Protein AF-A0AA35ZGS0-F1 (afdb_monomer)

InterPro domains:
  IPR011989 Armadillo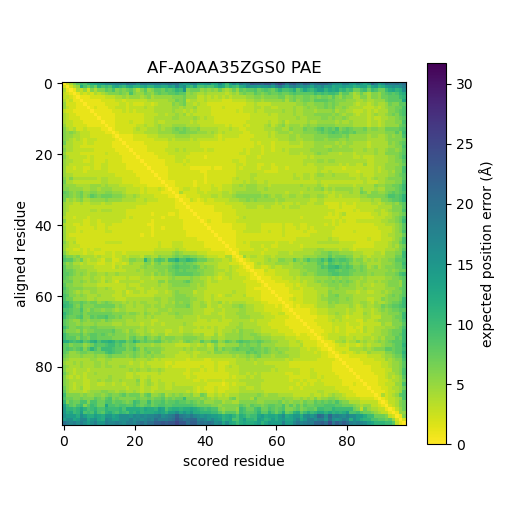-like helical [G3DSA:1.25.10.10] (1-93)
  IPR016024 Armadillo-type fold [SSF48371] (3-90)
  IPR040122 Importin beta family [PTHR10527] (3-89)

Solvent-accessible surface area (backbone atoms only — not comparable to full-atom values): 5162 Å² total; per-residue (Å²): 116,68,67,41,56,52,45,22,54,48,13,52,70,59,20,61,70,44,50,81,68,48,47,61,56,27,69,68,21,55,78,44,91,53,59,68,43,24,30,49,19,43,40,51,56,42,24,45,68,49,43,37,52,44,87,70,45,42,66,51,48,63,61,46,47,61,52,43,57,45,39,52,75,66,51,90,48,65,66,39,24,52,42,34,52,52,26,54,53,49,47,67,73,51,69,63,118

Mean predicted aligned error: 4.53 Å

Nearest PDB structures (foldseek):
  1gcj-assembly1_B  TM=9.831E-01  e=1.049E-06  Mus musculus
  1ibr-assembly2_D  TM=9.858E-01  e=1.449E-06  Homo sapiens
  3ea5-assembly1_B  TM=9.856E-01  e=3.858E-05  Saccharomyces cerevisiae
  3ea5-assembly2_D  TM=9.856E-01  e=5.049E-05  Saccharomyces cerevisiae
  2bku-assembly2_D  TM=9.767E-01  e=5.622E-05  Saccharomyces cerevisiae

Radius of gyration: 12.35 Å; Cα contacts (8 Å, |Δi|>4): 113; chains: 1; bounding box: 31×24×31 Å

Organism: Lactuca saligna (NCBI:txid75948)

Foldseek 3Di:
DVVLVVLLVVLQVVAAVVCVVLVVQLVVQCPDPDVVSVLVSLSSLLSNLPHHQLVNVVVVCVVVVVSLVCQLPPPPDPSSNVSSVSSVVSCVVRPSD

Structure (mmCIF, N/CA/C/O backbone):
data_AF-A0AA35ZGS0-F1
#
_entry.id   AF-A0AA35ZGS0-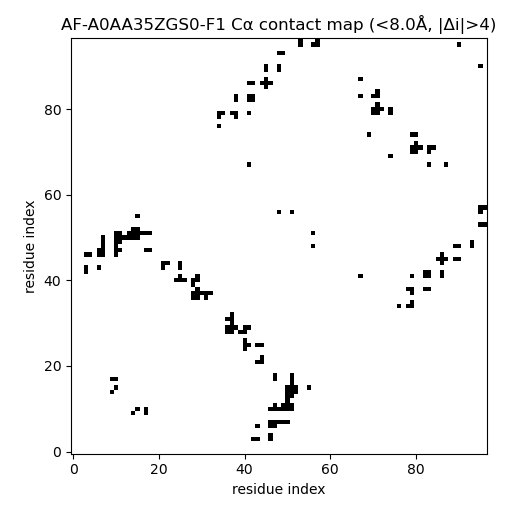F1
#
loop_
_atom_site.group_PDB
_atom_site.id
_atom_site.type_symbol
_atom_site.label_atom_id
_atom_site.label_alt_id
_atom_site.label_comp_id
_atom_site.label_asym_id
_atom_site.label_entity_id
_atom_site.label_seq_id
_atom_site.pdbx_PDB_ins_code
_atom_site.Cartn_x
_atom_site.Cartn_y
_atom_site.Cartn_z
_atom_site.occupancy
_atom_site.B_iso_or_equiv
_atom_site.auth_seq_id
_atom_site.auth_comp_id
_atom_site.auth_asym_id
_atom_site.auth_atom_id
_atom_site.pdbx_PDB_model_num
ATOM 1 N N . MET A 1 1 ? -8.623 7.310 -11.275 1.00 59.62 1 MET A N 1
ATOM 2 C CA . MET A 1 1 ? -8.711 8.271 -10.154 1.00 59.62 1 MET A CA 1
ATOM 3 C C . MET A 1 1 ? -9.976 8.056 -9.320 1.00 59.62 1 MET A C 1
ATOM 5 O O . MET A 1 1 ? -9.858 7.979 -8.111 1.00 59.62 1 MET A O 1
ATOM 9 N N . GLU A 1 2 ? -11.155 7.833 -9.917 1.00 73.62 2 GLU A N 1
ATOM 10 C CA . GLU A 1 2 ? -12.406 7.621 -9.150 1.00 73.62 2 GLU A CA 1
ATOM 11 C C . GLU A 1 2 ? -12.408 6.382 -8.229 1.00 73.62 2 GLU A C 1
ATOM 13 O O . GLU A 1 2 ? -12.958 6.426 -7.130 1.00 73.62 2 GLU A O 1
ATOM 18 N N . GLY A 1 3 ? -11.737 5.294 -8.628 1.00 78.56 3 GLY A N 1
ATOM 19 C CA . GLY A 1 3 ? -11.673 4.066 -7.824 1.00 78.56 3 GLY A CA 1
ATOM 20 C C . GLY A 1 3 ? -10.974 4.230 -6.468 1.00 78.56 3 GLY A C 1
ATOM 21 O O . GLY A 1 3 ? -11.424 3.652 -5.484 1.00 78.56 3 GLY A O 1
ATOM 22 N N . GLY A 1 4 ? -9.923 5.053 -6.385 1.00 79.38 4 GLY A N 1
ATOM 23 C CA . GLY A 1 4 ? -9.223 5.305 -5.116 1.00 79.38 4 GLY A CA 1
ATOM 24 C C . GLY A 1 4 ? -10.025 6.193 -4.178 1.00 79.38 4 GLY A C 1
ATOM 25 O O . GLY A 1 4 ? -10.068 5.941 -2.980 1.00 79.38 4 GLY A O 1
ATOM 26 N N . THR A 1 5 ? -10.743 7.182 -4.719 1.00 83.38 5 THR A N 1
ATOM 27 C CA . THR A 1 5 ? -11.662 8.010 -3.928 1.00 83.38 5 THR A CA 1
ATOM 28 C C . THR A 1 5 ? -12.779 7.168 -3.315 1.00 83.38 5 THR A C 1
ATOM 30 O O . THR A 1 5 ? -13.058 7.301 -2.126 1.00 83.38 5 THR A O 1
ATOM 33 N N . CYS A 1 6 ? -13.378 6.262 -4.094 1.00 89.25 6 CYS A N 1
ATOM 34 C CA . CYS A 1 6 ? -14.366 5.316 -3.575 1.00 89.25 6 CYS A CA 1
ATOM 35 C C . CYS A 1 6 ? -13.759 4.427 -2.480 1.00 89.25 6 CYS A C 1
ATOM 37 O O . CYS A 1 6 ? -14.318 4.324 -1.389 1.00 89.25 6 CYS A O 1
ATOM 39 N N . LEU A 1 7 ? -12.578 3.854 -2.732 1.00 87.88 7 LEU A N 1
ATOM 40 C CA . LEU A 1 7 ? -11.898 2.990 -1.770 1.00 87.88 7 LEU A CA 1
ATOM 41 C C . LEU A 1 7 ? -11.570 3.716 -0.456 1.00 87.88 7 LEU A C 1
ATOM 43 O O . LEU A 1 7 ? -11.752 3.139 0.611 1.00 87.88 7 LEU A O 1
ATOM 47 N N . GLY A 1 8 ? -11.163 4.986 -0.519 1.00 87.06 8 GLY A N 1
ATOM 48 C CA . GLY A 1 8 ? -10.928 5.807 0.670 1.00 87.06 8 GLY A CA 1
ATOM 49 C C . GLY A 1 8 ? -12.201 6.093 1.469 1.00 87.06 8 GLY A C 1
ATOM 50 O O . GLY A 1 8 ? -12.194 6.023 2.695 1.00 87.06 8 GLY A O 1
ATOM 51 N N . LEU A 1 9 ? -13.334 6.343 0.802 1.00 88.56 9 LEU A N 1
ATOM 52 C CA . LEU A 1 9 ? -14.626 6.492 1.486 1.00 88.56 9 LEU A CA 1
ATOM 53 C C . LEU A 1 9 ? -15.060 5.190 2.168 1.00 88.56 9 LEU A C 1
ATOM 55 O O . LEU A 1 9 ? -15.552 5.215 3.299 1.00 88.56 9 LEU A O 1
ATOM 59 N N . VAL A 1 10 ? -14.844 4.051 1.507 1.00 90.06 10 VAL A N 1
ATOM 60 C CA . VAL A 1 10 ? -15.112 2.732 2.087 1.00 90.06 10 VAL A CA 1
ATOM 61 C C . VAL A 1 10 ? -14.217 2.501 3.301 1.00 90.06 10 VAL A C 1
ATOM 63 O O . VAL A 1 10 ? -14.743 2.177 4.362 1.00 90.06 10 VAL A O 1
ATOM 66 N N . ALA A 1 11 ? -12.907 2.744 3.197 1.00 90.25 11 ALA A N 1
ATOM 67 C CA . ALA A 1 11 ? -11.957 2.579 4.299 1.00 90.25 11 ALA A CA 1
ATOM 68 C C . ALA A 1 11 ? -12.350 3.397 5.540 1.00 90.25 11 ALA A C 1
ATOM 70 O O . ALA A 1 11 ? -12.321 2.881 6.656 1.00 90.25 11 ALA A O 1
ATOM 71 N N . ARG A 1 12 ? -12.823 4.634 5.351 1.00 88.62 12 ARG A N 1
ATOM 72 C CA . ARG A 1 12 ? -13.338 5.487 6.437 1.00 88.62 12 ARG A CA 1
ATOM 73 C C . ARG A 1 12 ? -14.637 4.979 7.057 1.00 88.62 12 ARG A C 1
ATOM 75 O O . ARG A 1 12 ? -14.911 5.282 8.212 1.00 88.62 12 ARG A O 1
ATOM 82 N N . THR A 1 13 ? -15.440 4.247 6.292 1.00 91.62 13 THR A N 1
ATOM 83 C CA . THR A 1 13 ? -16.745 3.741 6.734 1.00 91.62 13 THR A CA 1
ATOM 84 C C . THR A 1 13 ? -16.613 2.413 7.476 1.00 91.62 13 THR A C 1
ATOM 86 O O . THR A 1 13 ? -17.245 2.233 8.512 1.00 91.62 13 THR A O 1
ATOM 89 N N . VAL A 1 14 ? -15.800 1.486 6.959 1.00 91.12 14 VAL A N 1
ATOM 90 C CA . VAL A 1 14 ? -15.647 0.135 7.533 1.00 91.12 14 VAL A CA 1
ATOM 91 C C . VAL A 1 14 ? -14.445 0.008 8.473 1.00 91.12 14 VAL A C 1
ATOM 93 O O . VAL A 1 14 ? -14.338 -0.967 9.212 1.00 91.12 14 VAL A O 1
ATOM 96 N N . GLY A 1 15 ? -13.528 0.979 8.468 1.00 89.56 15 GLY A N 1
ATOM 97 C CA . GLY A 1 15 ? -12.358 0.984 9.340 1.00 89.56 15 GLY A CA 1
ATOM 98 C C . GLY A 1 15 ? -11.466 -0.238 9.115 1.00 89.56 15 GLY A C 1
ATOM 99 O O . GLY A 1 15 ? -11.039 -0.519 7.999 1.00 89.56 15 GLY A O 1
ATOM 100 N N . ASN A 1 16 ? -11.183 -0.974 10.189 1.00 90.12 16 ASN A N 1
ATOM 101 C CA . ASN A 1 16 ? -10.245 -2.102 10.215 1.00 90.12 16 ASN A CA 1
ATOM 102 C C . ASN A 1 16 ? -10.570 -3.239 9.236 1.00 90.12 16 ASN A C 1
ATOM 104 O O . ASN A 1 16 ? -9.652 -3.917 8.766 1.00 90.12 16 ASN A O 1
ATOM 108 N N . ASP A 1 17 ? -11.846 -3.429 8.905 1.00 91.44 17 ASP A N 1
ATOM 109 C CA . ASP A 1 17 ? -12.305 -4.563 8.100 1.00 91.44 17 ASP A CA 1
ATOM 110 C C . ASP A 1 17 ? -11.885 -4.457 6.625 1.00 91.44 17 ASP A C 1
ATOM 112 O O . ASP A 1 17 ? -11.876 -5.458 5.908 1.00 91.44 17 ASP A O 1
ATOM 116 N N . ILE A 1 18 ? -11.470 -3.269 6.160 1.00 91.94 18 ILE A N 1
ATOM 117 C CA . ILE A 1 18 ? -10.996 -3.080 4.778 1.00 91.94 18 ILE A CA 1
ATOM 118 C C . ILE A 1 18 ? -9.632 -3.730 4.527 1.00 91.94 18 ILE A C 1
ATOM 120 O O . ILE A 1 18 ? -9.330 -4.156 3.414 1.00 91.94 18 ILE A O 1
ATOM 124 N N . VAL A 1 19 ? -8.794 -3.810 5.560 1.00 89.69 19 VAL A N 1
ATOM 125 C CA . VAL A 1 19 ? -7.400 -4.249 5.453 1.00 89.69 19 VAL A CA 1
ATOM 126 C C . VAL A 1 19 ? -7.281 -5.679 4.912 1.00 89.69 19 VAL A C 1
ATOM 128 O O . VAL A 1 19 ? -6.603 -5.850 3.898 1.00 89.69 19 VAL A O 1
ATOM 131 N N . PRO A 1 20 ? -7.938 -6.710 5.486 1.00 91.69 20 PRO A N 1
ATOM 132 C CA . PRO A 1 20 ? -7.825 -8.074 4.963 1.00 91.69 20 PRO A CA 1
ATOM 133 C C . PRO A 1 20 ? -8.378 -8.235 3.539 1.00 91.69 20 PRO A C 1
ATOM 135 O O . PRO A 1 20 ? -8.017 -9.190 2.859 1.00 91.69 20 PRO A O 1
ATOM 138 N N . LEU A 1 21 ? -9.227 -7.313 3.071 1.00 92.25 21 LEU A N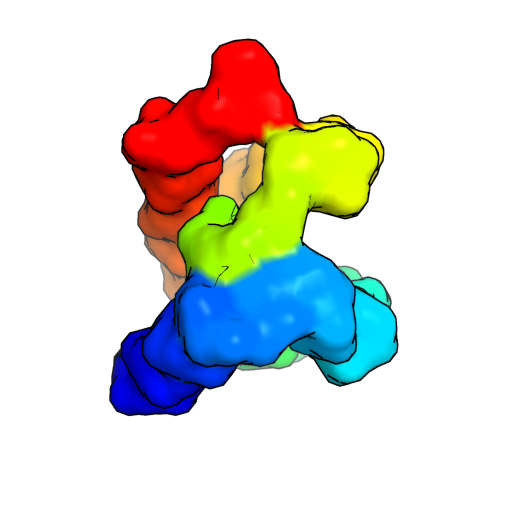 1
ATOM 139 C CA . LEU A 1 21 ? -9.792 -7.345 1.721 1.00 92.25 21 LEU A CA 1
ATOM 140 C C . LEU A 1 21 ? -8.839 -6.750 0.677 1.00 92.25 21 LEU A C 1
ATOM 142 O O . LEU A 1 21 ? -8.786 -7.226 -0.455 1.00 92.25 21 LEU A O 1
ATOM 146 N N . VAL A 1 22 ? -8.087 -5.711 1.048 1.00 91.19 22 VAL A N 1
ATOM 147 C CA . VAL A 1 22 ? -7.226 -4.961 0.119 1.00 91.19 22 VAL A CA 1
ATOM 148 C C . VAL A 1 22 ? -5.787 -5.482 0.113 1.00 91.19 22 VAL A C 1
ATOM 150 O O . VAL A 1 22 ? -5.133 -5.451 -0.929 1.00 91.19 22 VAL A O 1
ATOM 153 N N . MET A 1 23 ? -5.293 -6.011 1.236 1.00 90.31 23 MET A N 1
ATOM 154 C CA . MET A 1 23 ? -3.921 -6.526 1.334 1.00 90.31 23 MET A CA 1
ATOM 155 C C . MET A 1 23 ? -3.579 -7.619 0.304 1.00 90.31 23 MET A C 1
ATOM 157 O O . MET A 1 23 ? -2.525 -7.488 -0.319 1.00 90.31 23 MET A O 1
ATOM 161 N N . PRO A 1 24 ? -4.443 -8.616 0.014 1.00 92.75 24 PRO A N 1
ATOM 162 C CA . PRO A 1 24 ? -4.146 -9.623 -1.009 1.00 92.75 24 PRO A CA 1
ATOM 163 C C . PRO A 1 24 ? -3.927 -9.011 -2.396 1.00 92.75 24 PRO A C 1
ATOM 165 O O . PRO A 1 24 ? -3.013 -9.404 -3.118 1.00 92.75 24 PRO A O 1
ATOM 168 N N . PHE A 1 25 ? -4.725 -7.997 -2.752 1.00 92.31 25 PHE A N 1
ATOM 169 C CA . PHE A 1 25 ? -4.564 -7.280 -4.015 1.00 92.31 25 PHE A CA 1
ATOM 170 C C . PHE A 1 25 ? -3.222 -6.548 -4.075 1.00 92.31 25 PHE A C 1
ATOM 172 O O . PHE A 1 25 ? -2.565 -6.558 -5.115 1.00 92.31 25 PHE A O 1
ATOM 179 N N . ILE A 1 26 ? -2.800 -5.922 -2.975 1.00 91.25 26 ILE A N 1
ATOM 180 C CA . ILE A 1 26 ? -1.511 -5.232 -2.915 1.00 91.25 26 ILE A CA 1
ATOM 181 C C . ILE A 1 26 ? -0.381 -6.251 -3.076 1.00 91.25 26 ILE A C 1
ATOM 183 O O . ILE A 1 26 ? 0.409 -6.130 -4.007 1.00 91.25 26 ILE A O 1
ATOM 187 N N . GLU A 1 27 ? -0.329 -7.275 -2.227 1.00 89.62 27 GLU A N 1
ATOM 188 C CA . GLU A 1 27 ? 0.747 -8.274 -2.213 1.00 89.62 27 G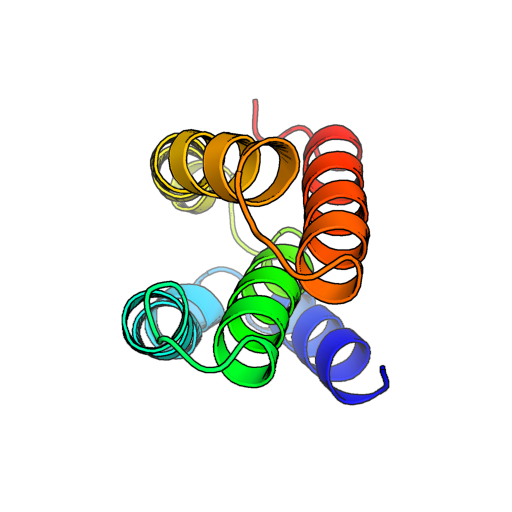LU A CA 1
ATOM 189 C C . GLU A 1 27 ? 0.923 -8.975 -3.567 1.00 89.62 27 GLU A C 1
ATOM 191 O O . GLU A 1 27 ? 2.051 -9.158 -4.029 1.00 89.62 27 GLU A O 1
ATOM 196 N N . GLU A 1 28 ? -0.180 -9.298 -4.245 1.00 91.88 28 GLU A N 1
ATOM 197 C CA . GLU A 1 28 ? -0.145 -9.956 -5.550 1.00 91.88 28 GLU A CA 1
ATOM 198 C C . GLU A 1 28 ? 0.387 -9.040 -6.666 1.00 91.88 28 GLU A C 1
ATOM 200 O O . GLU A 1 28 ? 1.076 -9.496 -7.580 1.00 91.88 28 GLU A O 1
ATOM 205 N N . ASN A 1 29 ? 0.057 -7.745 -6.633 1.00 90.44 29 ASN A N 1
ATOM 206 C CA . ASN A 1 29 ? 0.270 -6.844 -7.770 1.00 90.44 29 ASN A CA 1
ATOM 207 C C . ASN A 1 29 ? 1.504 -5.948 -7.632 1.00 90.44 29 ASN A C 1
ATOM 209 O O . ASN A 1 29 ? 2.038 -5.479 -8.639 1.00 90.44 29 ASN A O 1
ATOM 213 N N . ILE A 1 30 ? 2.002 -5.752 -6.413 1.00 85.44 30 ILE A N 1
ATOM 214 C CA . ILE A 1 30 ? 3.079 -4.806 -6.110 1.00 85.44 30 ILE A CA 1
ATOM 215 C C . ILE A 1 30 ? 4.434 -5.189 -6.743 1.00 85.44 30 ILE A C 1
AT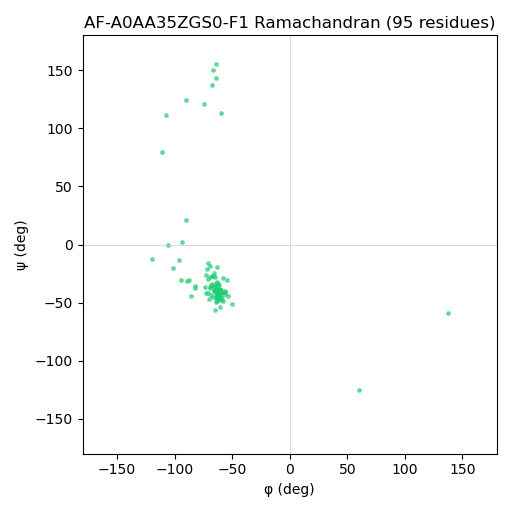OM 217 O O . ILE A 1 30 ? 5.264 -4.325 -7.023 1.00 85.44 30 ILE A O 1
ATOM 221 N N . THR A 1 31 ? 4.650 -6.475 -7.039 1.00 87.12 31 THR A N 1
ATOM 222 C CA . THR A 1 31 ? 5.892 -6.997 -7.646 1.00 87.12 31 THR A CA 1
ATOM 223 C C . THR A 1 31 ? 5.754 -7.372 -9.122 1.00 87.12 31 THR A C 1
ATOM 225 O O . THR A 1 31 ? 6.728 -7.799 -9.745 1.00 87.12 31 THR A O 1
ATOM 228 N N . LYS A 1 32 ? 4.563 -7.214 -9.716 1.00 89.88 32 LYS A N 1
ATOM 229 C CA . LYS A 1 32 ? 4.324 -7.643 -11.098 1.00 89.88 32 LYS A CA 1
ATOM 230 C C . LYS A 1 32 ? 5.134 -6.816 -12.100 1.00 89.88 32 LYS A C 1
ATOM 232 O O . LYS A 1 32 ? 5.376 -5.631 -11.873 1.00 89.88 32 LYS A O 1
ATOM 237 N N . PRO A 1 33 ? 5.526 -7.403 -13.246 1.00 87.69 33 PRO A N 1
ATOM 238 C CA . PRO A 1 33 ? 6.314 -6.706 -14.265 1.00 87.69 33 PRO A CA 1
ATOM 239 C C . PRO A 1 33 ? 5.538 -5.567 -14.943 1.00 87.69 33 PRO A C 1
ATOM 241 O O . PRO A 1 33 ? 6.137 -4.575 -15.363 1.00 87.69 33 PRO A O 1
ATOM 244 N N . ASP A 1 34 ? 4.210 -5.663 -15.002 1.00 91.75 34 ASP A N 1
ATOM 245 C CA . ASP A 1 34 ? 3.348 -4.605 -15.522 1.00 91.75 34 ASP A CA 1
ATOM 246 C C . ASP A 1 34 ? 3.229 -3.446 -14.523 1.00 91.75 34 ASP A C 1
ATOM 248 O O . ASP A 1 34 ? 2.767 -3.607 -13.391 1.00 91.75 34 ASP A O 1
ATOM 252 N N . TRP A 1 35 ? 3.630 -2.256 -14.965 1.00 90.44 35 TRP A N 1
ATOM 253 C CA . TRP A 1 35 ? 3.625 -1.051 -14.145 1.00 90.44 35 TRP A CA 1
ATOM 254 C C . TRP A 1 35 ? 2.217 -0.623 -13.730 1.00 90.44 35 TRP A C 1
ATOM 256 O O . TRP A 1 35 ? 2.076 -0.037 -12.663 1.00 90.44 35 TRP A O 1
ATOM 266 N N . ARG A 1 36 ? 1.179 -0.943 -14.516 1.00 91.81 36 ARG A N 1
ATOM 267 C CA . ARG A 1 36 ? -0.214 -0.601 -14.178 1.00 91.81 36 ARG A CA 1
ATOM 268 C C . ARG A 1 36 ? -0.694 -1.338 -12.933 1.00 91.81 36 ARG A C 1
ATOM 270 O O . ARG A 1 36 ? -1.430 -0.786 -12.122 1.00 91.81 36 ARG A O 1
ATOM 277 N N . GLN A 1 37 ? -0.251 -2.584 -12.772 1.00 91.81 37 GLN A N 1
ATOM 278 C CA . GLN A 1 37 ? -0.582 -3.404 -11.609 1.00 91.81 37 GLN A CA 1
ATOM 279 C C . GLN A 1 37 ? 0.162 -2.904 -10.366 1.00 91.81 37 GLN A C 1
ATOM 281 O O . GLN A 1 37 ? -0.456 -2.753 -9.312 1.00 91.81 37 GLN A O 1
ATOM 286 N N . ARG A 1 38 ? 1.445 -2.540 -10.504 1.00 91.19 38 ARG A N 1
ATOM 287 C CA . ARG A 1 38 ? 2.215 -1.930 -9.407 1.00 91.19 38 ARG A CA 1
ATOM 288 C C . ARG A 1 38 ? 1.646 -0.581 -8.981 1.00 91.19 38 ARG A C 1
ATOM 290 O O . ARG A 1 38 ? 1.451 -0.347 -7.796 1.00 91.19 38 ARG A O 1
ATOM 297 N N . GLU A 1 39 ? 1.344 0.289 -9.942 1.00 90.69 39 GLU A N 1
ATOM 298 C CA . GLU A 1 39 ? 0.720 1.589 -9.689 1.00 90.69 39 GLU A CA 1
ATOM 299 C C . GLU A 1 39 ? -0.620 1.419 -8.961 1.00 90.69 39 GLU A C 1
ATOM 301 O O . GLU A 1 39 ? -0.841 2.051 -7.929 1.00 90.69 39 GLU A O 1
ATOM 306 N N . GLY A 1 40 ? -1.486 0.525 -9.451 1.00 90.75 40 GLY A N 1
ATOM 307 C CA . GLY A 1 40 ? -2.776 0.233 -8.830 1.00 90.75 40 GLY A CA 1
ATOM 308 C C . GLY A 1 40 ? -2.646 -0.276 -7.393 1.00 90.75 40 GLY A C 1
ATOM 309 O O . GLY A 1 40 ? -3.386 0.174 -6.521 1.00 90.75 40 GLY A O 1
ATOM 310 N N . ALA A 1 41 ? -1.678 -1.156 -7.123 1.00 91.44 41 ALA A N 1
ATOM 311 C CA . ALA A 1 41 ? -1.386 -1.644 -5.776 1.00 91.44 41 ALA A CA 1
ATOM 312 C C . A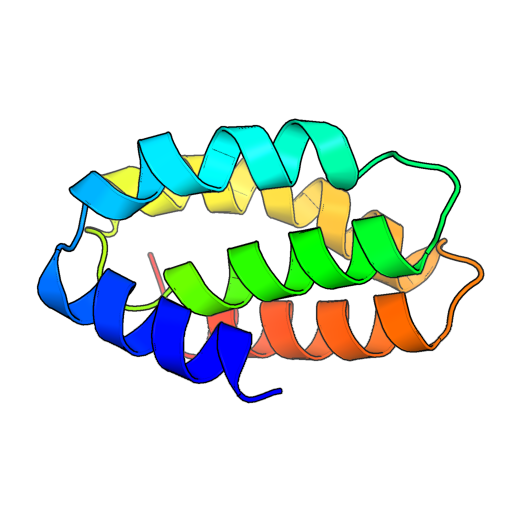LA A 1 41 ? -0.921 -0.514 -4.841 1.00 91.44 41 ALA A C 1
ATOM 314 O O . ALA A 1 41 ? -1.454 -0.361 -3.741 1.00 91.44 41 ALA A O 1
ATOM 315 N N . THR A 1 42 ? 0.007 0.333 -5.296 1.00 91.25 42 THR A N 1
ATOM 316 C CA . THR A 1 42 ? 0.483 1.498 -4.531 1.00 91.25 42 THR A CA 1
ATOM 317 C C . THR A 1 42 ? -0.637 2.505 -4.260 1.00 91.25 42 THR A C 1
ATOM 319 O O . THR A 1 42 ? -0.710 3.085 -3.173 1.00 91.25 42 THR A O 1
ATOM 322 N N . TYR A 1 43 ? -1.531 2.702 -5.230 1.00 90.88 43 TYR A N 1
ATOM 323 C CA . TYR A 1 43 ? -2.668 3.607 -5.104 1.00 90.88 43 TYR A CA 1
ATOM 324 C C . TYR A 1 43 ? -3.737 3.068 -4.145 1.00 90.88 43 TYR A C 1
ATOM 326 O O . TYR A 1 43 ? -4.254 3.815 -3.309 1.00 90.88 43 TYR A O 1
ATOM 334 N N . ALA A 1 44 ? -4.035 1.766 -4.215 1.00 90.75 44 ALA A N 1
ATOM 335 C CA . ALA A 1 44 ? -4.947 1.094 -3.293 1.00 90.75 44 ALA A CA 1
ATOM 336 C C . ALA A 1 44 ? -4.430 1.174 -1.852 1.00 90.75 44 ALA A C 1
ATOM 338 O O . ALA A 1 44 ? -5.187 1.536 -0.953 1.00 90.75 44 ALA A O 1
ATOM 339 N N . PHE A 1 45 ? -3.130 0.935 -1.652 1.00 90.38 45 PHE A N 1
ATOM 340 C CA . PHE A 1 45 ? -2.489 1.079 -0.349 1.00 90.38 45 PHE A CA 1
ATOM 341 C C . PHE A 1 45 ? -2.613 2.503 0.201 1.00 90.38 45 PHE A C 1
ATOM 343 O O . PHE A 1 45 ? -3.032 2.677 1.340 1.00 90.38 45 PHE A O 1
ATOM 350 N N . GLY A 1 46 ? -2.329 3.528 -0.610 1.00 89.38 46 GLY A N 1
ATOM 351 C CA . GLY A 1 46 ? -2.469 4.922 -0.181 1.00 89.38 46 GLY A CA 1
ATOM 352 C C . GLY A 1 46 ? -3.903 5.331 0.154 1.00 89.38 46 GLY A C 1
ATOM 353 O O . GLY A 1 46 ? -4.121 6.130 1.060 1.00 89.38 46 GLY A O 1
ATOM 354 N N . SER A 1 47 ? -4.883 4.740 -0.530 1.00 90.50 47 SER A N 1
ATOM 355 C CA . SER A 1 47 ? -6.303 5.047 -0.334 1.00 90.50 47 SER A CA 1
ATOM 356 C C . SER A 1 47 ? -6.865 4.502 0.984 1.00 90.50 47 SER A C 1
ATOM 358 O O . SER A 1 47 ? -7.815 5.073 1.506 1.00 90.50 47 SER A O 1
ATOM 360 N N . ILE A 1 48 ? -6.289 3.431 1.544 1.00 90.06 48 ILE A N 1
ATOM 361 C CA . ILE A 1 48 ? -6.761 2.818 2.801 1.00 90.06 48 ILE A CA 1
ATOM 362 C C . ILE A 1 48 ? -6.046 3.338 4.057 1.00 90.06 48 ILE A C 1
ATOM 364 O O . ILE A 1 48 ? -6.321 2.858 5.153 1.00 90.06 48 ILE A O 1
ATOM 368 N N . LEU A 1 49 ? -5.123 4.298 3.919 1.00 85.88 49 LEU A N 1
ATOM 369 C CA . LEU A 1 49 ? -4.389 4.879 5.054 1.00 85.88 49 LEU A CA 1
ATOM 370 C C . LEU A 1 49 ? -5.276 5.736 5.968 1.00 85.88 49 LEU A C 1
ATOM 372 O O . LEU A 1 49 ? -4.903 6.004 7.106 1.00 85.88 49 LEU A O 1
ATOM 376 N N . GLU A 1 50 ? -6.441 6.165 5.481 1.00 84.06 50 GLU A N 1
ATOM 377 C CA . GLU A 1 50 ? -7.426 6.928 6.242 1.00 84.06 50 GLU A CA 1
ATOM 378 C C . GLU A 1 50 ? -8.638 6.039 6.559 1.00 84.06 50 GLU A C 1
ATOM 380 O O . GLU A 1 50 ? -9.395 5.665 5.664 1.00 84.06 50 GLU A O 1
ATOM 385 N N . GLY A 1 51 ? -8.835 5.702 7.837 1.00 84.62 51 GLY A N 1
ATOM 386 C CA . GLY A 1 51 ? -9.991 4.927 8.307 1.00 84.62 51 GLY A CA 1
ATOM 387 C C . GLY A 1 51 ? -9.642 3.848 9.333 1.00 84.62 51 GLY A C 1
ATOM 388 O O . GLY A 1 51 ? -10.166 3.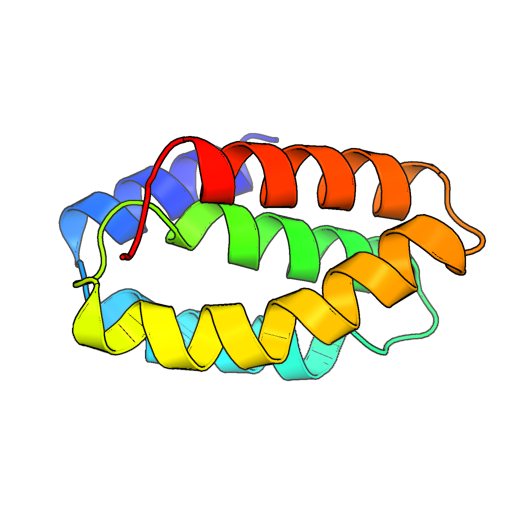901 10.447 1.00 84.62 51 GLY A O 1
ATOM 389 N N . PRO A 1 52 ? -8.765 2.880 9.005 1.00 86.31 52 PRO A N 1
ATOM 390 C CA . PRO A 1 52 ? -8.363 1.839 9.944 1.00 86.31 52 PRO A CA 1
ATOM 391 C C . PRO A 1 52 ? -7.600 2.401 11.153 1.00 86.31 52 PRO A C 1
ATOM 393 O O . PRO A 1 52 ? -6.975 3.460 11.102 1.00 86.31 52 PRO A O 1
ATOM 396 N N . SER A 1 53 ? -7.647 1.669 12.261 1.00 87.19 53 SER A N 1
ATOM 397 C CA . SER A 1 53 ? -6.971 2.028 13.504 1.00 87.19 53 SER A CA 1
ATOM 398 C C . SER A 1 53 ? -5.441 2.049 13.346 1.00 87.19 53 SER A C 1
ATOM 400 O O . SER A 1 53 ? -4.881 1.167 12.681 1.00 87.19 53 SER A O 1
ATOM 402 N N . PRO A 1 54 ? -4.736 2.988 14.008 1.00 83.12 54 PRO A N 1
ATOM 403 C CA . PRO A 1 54 ? -3.282 3.095 13.915 1.00 83.12 54 PRO A CA 1
ATOM 404 C C . PRO A 1 54 ? -2.555 1.787 14.231 1.00 83.12 54 PRO A C 1
ATOM 406 O O . PRO A 1 54 ? -1.719 1.350 13.451 1.00 83.12 54 PRO A O 1
ATOM 409 N N . ASN A 1 55 ? -2.968 1.088 15.293 1.00 85.06 55 ASN A N 1
ATOM 410 C CA . ASN A 1 55 ? -2.372 -0.182 15.722 1.00 85.06 55 ASN A CA 1
ATOM 411 C C . ASN A 1 55 ? -2.332 -1.255 14.619 1.00 85.06 55 ASN A C 1
ATOM 413 O O . ASN A 1 55 ? -1.433 -2.093 14.612 1.00 85.06 55 ASN A O 1
ATOM 417 N N . GLN A 1 56 ? -3.298 -1.239 13.697 1.00 84.31 56 GLN A N 1
ATOM 418 C CA . GLN A 1 56 ? -3.361 -2.178 12.580 1.00 84.31 56 GLN A CA 1
ATOM 419 C C . GLN A 1 56 ? -2.567 -1.686 11.362 1.00 84.31 56 GLN A C 1
ATOM 421 O O . GLN A 1 56 ? -2.014 -2.496 10.621 1.00 84.31 56 GLN A O 1
ATOM 426 N N . LEU A 1 57 ? -2.473 -0.368 11.165 1.00 84.44 57 LEU A N 1
ATOM 427 C CA . LEU A 1 57 ? -1.773 0.243 10.035 1.00 84.44 57 LEU A CA 1
ATOM 428 C C . LEU A 1 57 ? -0.262 0.355 10.249 1.00 84.44 57 LEU A C 1
ATOM 430 O O . LEU A 1 57 ? 0.491 0.144 9.302 1.00 84.44 57 LEU A O 1
ATOM 434 N N . THR A 1 58 ? 0.204 0.644 11.467 1.00 85.38 58 THR A N 1
ATOM 435 C CA . THR A 1 58 ? 1.631 0.806 11.791 1.00 85.38 58 THR A CA 1
ATOM 436 C C . THR A 1 58 ? 2.510 -0.350 11.285 1.00 85.38 58 THR A C 1
ATOM 438 O O . THR A 1 58 ? 3.492 -0.076 10.586 1.00 85.38 58 THR A O 1
ATOM 441 N N . PRO A 1 59 ? 2.208 -1.641 11.555 1.00 86.62 59 PRO A N 1
ATOM 442 C CA . PRO A 1 59 ? 3.037 -2.736 11.047 1.00 86.62 59 PRO A CA 1
ATOM 443 C C . PRO A 1 59 ? 3.018 -2.831 9.514 1.00 86.62 59 PRO A C 1
ATOM 445 O O . PRO A 1 59 ? 4.051 -3.110 8.908 1.00 86.62 59 PRO A O 1
ATOM 448 N N . LEU A 1 60 ? 1.880 -2.540 8.876 1.00 84.50 60 LEU A N 1
ATOM 449 C CA . LEU A 1 60 ? 1.734 -2.578 7.418 1.00 84.50 60 LEU A CA 1
ATOM 450 C C . LEU A 1 60 ? 2.543 -1.470 6.745 1.00 84.50 60 LEU A C 1
ATOM 452 O O . LEU A 1 60 ? 3.249 -1.714 5.770 1.00 84.50 60 LEU A O 1
ATOM 456 N N . VAL A 1 61 ? 2.486 -0.260 7.299 1.00 84.50 61 VAL A N 1
ATOM 457 C CA . VAL A 1 61 ? 3.255 0.893 6.826 1.00 84.50 61 VAL A CA 1
ATOM 458 C C . VAL A 1 61 ? 4.751 0.642 6.948 1.00 84.50 61 VAL A C 1
ATOM 460 O O . VAL A 1 61 ? 5.470 0.898 5.988 1.00 84.50 61 VAL A O 1
ATOM 463 N N . ASN A 1 62 ? 5.223 0.068 8.055 1.00 83.75 62 ASN A N 1
ATOM 464 C CA . ASN A 1 62 ? 6.640 -0.265 8.223 1.00 83.75 62 ASN A CA 1
ATOM 465 C C . ASN A 1 62 ? 7.158 -1.233 7.149 1.00 83.75 62 ASN A C 1
ATOM 467 O O . ASN A 1 62 ? 8.258 -1.051 6.624 1.00 83.75 62 ASN A O 1
ATOM 471 N N . VAL A 1 63 ? 6.361 -2.241 6.787 1.00 82.19 63 VAL A N 1
ATOM 472 C CA . VAL A 1 63 ? 6.715 -3.181 5.713 1.00 82.19 63 VAL A CA 1
ATOM 473 C C . VAL A 1 63 ? 6.651 -2.490 4.347 1.00 82.19 63 VAL A C 1
ATOM 475 O O . VAL A 1 63 ? 7.594 -2.580 3.556 1.00 82.19 63 VAL A O 1
ATOM 478 N N . ALA A 1 64 ? 5.574 -1.748 4.083 1.00 83.19 64 ALA A N 1
ATOM 479 C CA . ALA A 1 64 ? 5.335 -1.093 2.802 1.00 83.19 64 ALA A CA 1
ATOM 480 C C . ALA A 1 64 ? 6.292 0.078 2.519 1.00 83.19 64 ALA A C 1
ATOM 482 O O . ALA A 1 64 ? 6.587 0.345 1.357 1.00 83.19 64 ALA A O 1
ATOM 483 N N . LEU A 1 65 ? 6.820 0.759 3.541 1.00 83.31 65 LEU A N 1
ATOM 484 C CA . LEU A 1 65 ? 7.761 1.876 3.390 1.00 83.31 65 LEU A CA 1
ATOM 485 C C . LEU A 1 65 ? 9.023 1.462 2.632 1.00 83.31 65 LEU A C 1
ATOM 487 O O . LEU A 1 65 ? 9.433 2.149 1.697 1.00 83.31 65 LEU A O 1
ATOM 491 N N . ASN A 1 66 ? 9.606 0.310 2.973 1.00 83.00 66 ASN A N 1
ATOM 492 C CA . ASN A 1 66 ? 10.782 -0.214 2.272 1.00 83.00 66 ASN A CA 1
ATOM 493 C C . ASN A 1 66 ? 10.487 -0.470 0.790 1.00 83.00 66 ASN A C 1
ATOM 495 O O . ASN A 1 66 ? 11.298 -0.146 -0.086 1.00 83.00 66 ASN A O 1
ATOM 499 N N . PHE A 1 67 ? 9.304 -1.018 0.506 1.00 83.50 67 PHE A N 1
ATOM 500 C CA . PHE A 1 67 ? 8.854 -1.239 -0.859 1.00 83.50 67 PHE A CA 1
ATOM 501 C C . PHE A 1 67 ? 8.668 0.090 -1.604 1.00 83.50 67 PHE A C 1
ATOM 503 O O . PHE A 1 67 ? 9.208 0.264 -2.694 1.00 83.50 67 PHE A O 1
ATOM 510 N N . MET A 1 68 ? 7.966 1.054 -1.011 1.00 85.81 68 MET A N 1
ATOM 511 C CA . MET A 1 68 ? 7.687 2.346 -1.636 1.00 85.81 68 MET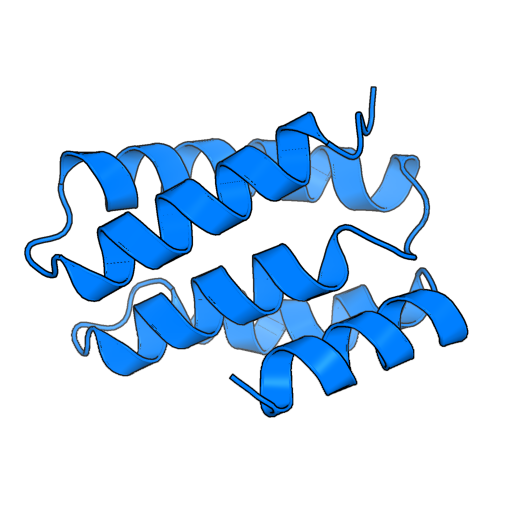 A CA 1
ATOM 512 C C . MET A 1 68 ? 8.959 3.149 -1.900 1.00 85.81 68 MET A C 1
ATOM 514 O O . MET A 1 68 ? 9.129 3.686 -2.988 1.00 85.81 68 MET A O 1
ATOM 518 N N . LEU A 1 69 ? 9.910 3.176 -0.968 1.00 84.88 69 LEU A N 1
ATOM 519 C CA . LEU A 1 69 ? 11.206 3.817 -1.205 1.00 84.88 69 LEU A CA 1
ATOM 520 C C . LEU A 1 69 ? 11.955 3.160 -2.372 1.00 84.88 69 LEU A C 1
ATOM 522 O O . LEU A 1 69 ? 12.570 3.847 -3.192 1.00 84.88 69 LEU A O 1
ATOM 526 N N . THR A 1 70 ? 11.861 1.835 -2.489 1.00 85.56 70 THR A N 1
ATOM 527 C CA . THR A 1 70 ? 12.435 1.092 -3.616 1.00 85.56 70 THR A CA 1
ATOM 528 C C . THR A 1 70 ? 11.728 1.432 -4.928 1.00 85.56 70 THR A C 1
ATOM 530 O O . THR A 1 70 ? 12.402 1.714 -5.915 1.00 85.56 70 THR A O 1
ATOM 533 N N . ALA A 1 71 ? 10.394 1.473 -4.949 1.00 84.25 71 ALA A N 1
ATOM 534 C CA . ALA A 1 71 ? 9.614 1.840 -6.130 1.00 84.25 71 ALA A CA 1
ATOM 535 C C . ALA A 1 71 ? 9.905 3.284 -6.576 1.00 84.25 71 ALA A C 1
ATOM 537 O O . ALA A 1 71 ? 10.145 3.544 -7.753 1.00 84.25 71 ALA A O 1
ATOM 538 N N . LEU A 1 72 ? 9.999 4.222 -5.634 1.00 86.62 72 LEU A N 1
ATOM 539 C CA . LEU A 1 72 ? 10.298 5.621 -5.925 1.00 86.62 72 LEU A CA 1
ATOM 540 C C . LEU A 1 72 ? 11.690 5.810 -6.548 1.00 86.62 72 LEU A C 1
ATOM 542 O O . LEU A 1 72 ? 11.864 6.596 -7.477 1.00 86.62 72 LEU A O 1
ATOM 546 N N . THR A 1 73 ? 12.689 5.084 -6.044 1.00 84.50 73 THR A N 1
ATOM 547 C CA . THR A 1 73 ? 14.089 5.263 -6.461 1.00 84.50 73 THR A CA 1
ATOM 548 C C . THR A 1 73 ? 14.485 4.399 -7.655 1.00 84.50 73 THR A C 1
ATOM 550 O O . THR A 1 73 ? 15.324 4.822 -8.451 1.00 84.50 73 THR A O 1
ATOM 553 N N . LYS A 1 74 ? 13.898 3.206 -7.805 1.00 85.06 74 LYS A N 1
ATOM 554 C CA . LYS A 1 74 ? 14.355 2.188 -8.766 1.00 85.06 74 LYS A CA 1
ATOM 555 C C . LYS A 1 74 ? 13.330 1.789 -9.825 1.00 85.06 74 LYS A C 1
ATOM 557 O O . LYS A 1 74 ? 13.730 1.129 -10.781 1.00 85.06 74 LYS A O 1
ATOM 562 N N . ASP A 1 75 ? 12.048 2.150 -9.706 1.00 87.31 75 ASP A N 1
ATOM 563 C CA . ASP A 1 75 ? 11.067 1.754 -10.727 1.00 87.31 75 ASP A CA 1
ATOM 564 C C . ASP A 1 75 ? 11.354 2.466 -12.067 1.00 87.31 75 ASP A C 1
ATOM 566 O O . ASP A 1 75 ? 11.680 3.658 -12.085 1.00 87.31 75 ASP A O 1
ATOM 570 N N . PRO A 1 76 ? 11.272 1.775 -13.214 1.00 88.81 76 PRO A N 1
ATOM 571 C CA . PRO A 1 76 ? 11.452 2.410 -14.517 1.00 88.81 76 PRO A CA 1
ATOM 572 C C . PRO A 1 76 ? 10.280 3.323 -14.919 1.00 88.81 76 PRO A C 1
ATOM 574 O O . PRO A 1 76 ? 10.461 4.196 -15.765 1.00 88.81 76 PRO A O 1
ATOM 577 N N . SER A 1 77 ? 9.087 3.142 -14.344 1.00 89.25 77 SER A N 1
ATOM 578 C CA . SER A 1 77 ? 7.884 3.898 -14.699 1.00 89.25 77 SER A CA 1
ATOM 579 C C . SER A 1 77 ? 7.731 5.162 -13.856 1.00 89.25 77 SER A C 1
ATOM 581 O O . SER A 1 77 ? 7.632 5.103 -12.630 1.00 89.25 77 SER A O 1
ATOM 583 N N . ASN A 1 78 ? 7.615 6.315 -14.519 1.00 89.75 78 ASN A N 1
ATOM 584 C CA . ASN A 1 78 ? 7.327 7.584 -13.844 1.00 89.75 78 ASN A CA 1
ATOM 585 C C . ASN A 1 78 ? 5.942 7.583 -13.178 1.00 89.75 78 ASN A C 1
ATOM 587 O O . ASN A 1 78 ? 5.800 8.125 -12.091 1.00 89.75 78 ASN A O 1
ATOM 591 N N . HIS A 1 79 ? 4.956 6.888 -13.753 1.00 87.94 79 HIS A N 1
ATOM 592 C CA . HIS A 1 79 ? 3.623 6.776 -13.151 1.00 87.94 79 HIS A CA 1
ATOM 593 C C . HIS A 1 79 ? 3.660 6.090 -11.782 1.00 87.94 79 HIS A C 1
ATOM 595 O O . HIS A 1 79 ? 3.026 6.547 -10.836 1.00 87.94 79 HIS A O 1
ATOM 601 N N . VAL A 1 80 ? 4.451 5.019 -11.647 1.00 87.50 80 VAL A N 1
ATOM 602 C CA . VAL A 1 80 ? 4.611 4.327 -10.360 1.00 87.50 80 VAL A CA 1
ATOM 603 C C . VAL A 1 80 ? 5.299 5.246 -9.349 1.00 87.50 80 VAL A C 1
ATOM 605 O O . VAL A 1 80 ? 4.882 5.292 -8.193 1.00 87.50 80 VAL A O 1
ATOM 608 N N . LYS A 1 81 ? 6.305 6.023 -9.771 1.00 89.94 81 LYS A N 1
ATOM 609 C CA . LYS A 1 81 ? 7.004 6.990 -8.907 1.00 89.94 81 LYS A CA 1
ATOM 610 C C . LYS A 1 81 ? 6.097 8.116 -8.418 1.00 89.94 81 LYS A C 1
ATOM 612 O O . LYS A 1 81 ? 6.113 8.419 -7.225 1.00 89.94 81 LYS A O 1
ATOM 617 N N . ASP A 1 82 ? 5.291 8.698 -9.298 1.00 90.12 82 ASP A N 1
ATOM 618 C CA . ASP A 1 82 ? 4.364 9.780 -8.950 1.00 90.12 82 ASP A CA 1
ATOM 619 C C . ASP A 1 82 ? 3.320 9.294 -7.941 1.00 90.12 82 ASP A C 1
ATOM 621 O O . ASP A 1 82 ? 3.138 9.899 -6.881 1.00 90.12 82 ASP A O 1
ATOM 625 N N . THR A 1 83 ? 2.709 8.136 -8.208 1.00 87.12 83 THR A N 1
ATOM 626 C CA . THR A 1 83 ? 1.741 7.513 -7.298 1.00 87.12 83 THR A CA 1
ATOM 627 C C . THR A 1 83 ? 2.383 7.148 -5.961 1.00 87.12 83 THR A C 1
ATOM 629 O O . THR A 1 83 ? 1.793 7.382 -4.910 1.00 87.12 83 THR A O 1
ATOM 632 N N . THR A 1 84 ? 3.625 6.659 -5.968 1.00 88.38 84 THR A N 1
ATOM 633 C CA . THR A 1 84 ? 4.377 6.375 -4.737 1.00 88.38 84 THR A CA 1
ATOM 634 C C . THR A 1 84 ? 4.649 7.644 -3.930 1.00 88.38 84 THR A C 1
ATOM 636 O O . THR A 1 84 ? 4.491 7.647 -2.710 1.00 88.38 84 THR A O 1
ATOM 639 N N . THR A 1 85 ? 5.004 8.742 -4.597 1.00 88.31 85 THR A N 1
ATOM 640 C CA . THR A 1 85 ? 5.225 10.048 -3.957 1.00 88.31 85 THR A CA 1
ATOM 641 C C . THR A 1 85 ? 3.943 10.559 -3.305 1.00 88.31 85 THR A C 1
ATOM 643 O O . THR A 1 85 ? 3.967 11.016 -2.161 1.00 88.31 85 THR A O 1
ATOM 646 N N . TRP A 1 86 ? 2.806 10.429 -3.994 1.00 87.81 86 TRP A N 1
ATOM 647 C CA . TRP A 1 86 ? 1.497 10.769 -3.440 1.00 87.81 86 TRP A CA 1
ATOM 648 C C . TRP A 1 86 ? 1.134 9.901 -2.224 1.00 87.81 86 TRP A C 1
ATOM 650 O O . TRP A 1 86 ? 0.689 10.430 -1.201 1.00 87.81 86 TRP A O 1
ATOM 660 N N . THR A 1 87 ? 1.370 8.588 -2.293 1.00 86.12 87 THR A N 1
ATOM 661 C CA . THR A 1 87 ? 1.099 7.668 -1.180 1.00 86.12 87 THR A CA 1
ATOM 662 C C . THR A 1 87 ? 1.959 7.995 0.044 1.00 86.12 87 THR A C 1
ATOM 664 O O . THR A 1 87 ? 1.433 8.078 1.153 1.00 86.12 87 THR A O 1
ATOM 667 N N . LEU A 1 88 ? 3.254 8.274 -0.141 1.00 85.69 88 LEU A N 1
ATOM 668 C CA . LEU A 1 88 ? 4.145 8.717 0.940 1.00 85.69 88 LEU A CA 1
ATOM 669 C C . LEU A 1 88 ? 3.692 10.054 1.547 1.00 85.69 88 LEU A C 1
ATOM 671 O O . LEU A 1 88 ? 3.664 10.205 2.768 1.00 85.69 88 LEU A O 1
ATOM 675 N N . GLY A 1 89 ? 3.274 11.013 0.717 1.00 83.88 89 GLY A N 1
ATOM 676 C CA . GLY A 1 89 ? 2.698 12.274 1.195 1.00 83.88 89 GLY A CA 1
ATOM 677 C C . GLY A 1 89 ? 1.418 12.071 2.016 1.00 83.88 89 GLY A C 1
ATOM 678 O O . GLY A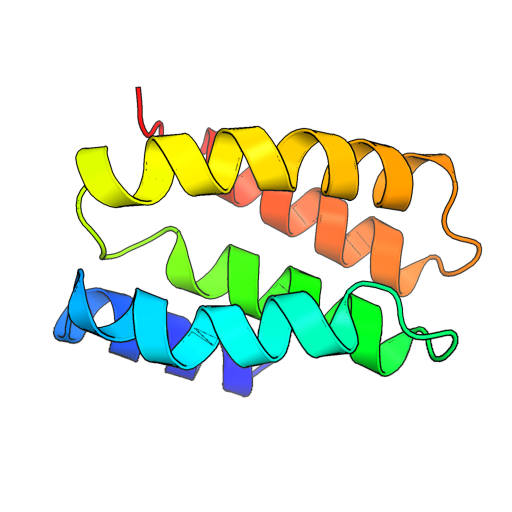 1 89 ? 1.194 12.773 3.004 1.00 83.88 89 GLY A O 1
ATOM 679 N N . SER A 1 90 ? 0.606 11.079 1.650 1.00 77.31 90 SER A N 1
ATOM 680 C CA . SER A 1 90 ? -0.609 10.707 2.385 1.00 77.31 90 SER A CA 1
ATOM 681 C C . SER A 1 90 ? -0.288 10.078 3.745 1.00 77.31 90 SER A C 1
ATOM 683 O O . SER A 1 90 ? -0.950 10.398 4.728 1.00 77.31 90 SER A O 1
ATOM 685 N N . GLN A 1 91 ? 0.778 9.277 3.848 1.00 73.75 91 GLN A N 1
ATOM 686 C CA . GLN A 1 91 ? 1.262 8.749 5.133 1.00 73.75 91 GLN A CA 1
ATOM 687 C C . GLN A 1 91 ? 1.754 9.842 6.083 1.00 73.75 91 GLN A C 1
ATOM 689 O O . GLN A 1 91 ? 1.492 9.783 7.278 1.00 73.75 91 GLN A O 1
ATOM 694 N N . ILE A 1 92 ? 2.450 10.858 5.566 1.00 71.88 92 ILE A N 1
ATOM 695 C CA . ILE A 1 92 ? 2.922 11.986 6.385 1.00 71.88 92 ILE A CA 1
ATOM 696 C C . ILE A 1 92 ? 1.739 12.829 6.888 1.00 71.88 92 ILE A C 1
ATOM 698 O O . ILE A 1 92 ? 1.784 13.366 7.992 1.00 71.88 92 ILE A O 1
ATOM 702 N N . ARG A 1 93 ? 0.669 12.941 6.090 1.00 68.19 93 ARG A N 1
ATOM 703 C CA . ARG A 1 93 ? -0.548 13.680 6.458 1.00 68.19 93 ARG A CA 1
ATOM 704 C C . ARG A 1 93 ? -1.330 13.019 7.592 1.00 68.19 93 ARG A C 1
ATOM 706 O O . ARG A 1 93 ? -1.918 13.736 8.397 1.00 68.19 93 ARG A O 1
ATOM 713 N N . TYR A 1 94 ? -1.340 11.691 7.646 1.00 66.81 94 TYR A N 1
ATOM 714 C CA . TYR A 1 94 ? -1.999 10.918 8.695 1.00 66.81 94 TYR A CA 1
ATOM 715 C C . TYR A 1 94 ? -0.938 10.230 9.553 1.00 66.81 94 TYR A C 1
ATOM 717 O O . TYR A 1 94 ? -0.664 9.053 9.328 1.00 66.81 94 TYR A O 1
ATOM 725 N N . PRO A 1 95 ? -0.299 10.939 10.503 1.00 57.59 95 PRO A N 1
ATOM 726 C CA . PRO A 1 95 ? 0.705 10.327 11.359 1.00 57.59 95 PRO A CA 1
ATOM 727 C C . PRO A 1 95 ? 0.065 9.178 12.145 1.00 57.59 95 PRO A C 1
ATOM 729 O O . PRO A 1 95 ? -0.827 9.371 12.965 1.00 57.59 95 PRO A O 1
ATOM 732 N N . ILE A 1 96 ? 0.519 7.967 11.833 1.00 62.06 96 ILE A N 1
ATOM 733 C CA . ILE A 1 96 ? 0.091 6.694 12.428 1.00 62.06 96 ILE A CA 1
ATOM 734 C C . ILE A 1 96 ? 0.977 6.363 13.652 1.00 62.06 96 ILE A C 1
ATOM 736 O O . ILE A 1 96 ? 1.122 5.198 14.027 1.00 62.06 96 ILE A O 1
ATOM 740 N N . TRP A 1 97 ? 1.620 7.390 14.224 1.00 55.22 97 TRP A N 1
ATOM 741 C CA . TRP A 1 97 ? 2.595 7.349 15.318 1.00 55.22 97 TRP A CA 1
ATOM 742 C C . TRP A 1 97 ? 2.171 8.316 16.417 1.00 55.22 97 TRP A C 1
ATOM 744 O O . TRP A 1 97 ? 1.767 9.448 16.057 1.00 55.22 97 TRP A O 1
#

Secondary structure (DSSP, 8-state):
-HHHHHHHHHHHHHGGGGHHHHHHHHHHHTT-SSHHHHHHHHHHHHHTSSSS-HHHHHHHHHHHHHHHHHHHHH-S-HHHHHHHHHHHHHHHHS---

pLDDT: mean 85.68, std 7.51, range [55.22, 92.75]

Sequence (97 aa):
MEGGTCLGLVARTVGNDIVPLVMPFIEENITKPDWRQREGATYAFGSILEGPSPNQLTPLVNVALNFMLTALTKDPSNHVKDTTTWTLGSQIRYPIW